Protein AF-A0AAX3VTM7-F1 (afdb_monomer_lite)

Organism: Aeromonas salmonicida (NCBI:txid645)

Secondary structure (DSSP, 8-state):
--HHHHHHHHHHHHHHHHHHHHHHHHHHHHHHHT-TTS-TTS-HHHHHHHHHHHHHHHHHHHHHHHHHHHS--HHHHHHHHHHHHHHHTSTTHHHHHHHHHHHHHHHHHHHHHS-TT---

Foldseek 3Di:
DDPVLLVVLVVLLVVVLVVVLVVLVVVLVCCCPPNPVNPPPDDNVVSVVVSVVVSVVSNVLSVLLSCLQVDPDPVSVVSVVVQLVVLCVVPDVSPVSSVSSVVSSVVVVVVVVPPPPPDD

Structure (mmCIF, N/CA/C/O backbone):
data_AF-A0AAX3VTM7-F1
#
_entry.id   AF-A0AAX3VTM7-F1
#
loop_
_atom_site.group_PDB
_atom_site.id
_atom_site.type_symbol
_atom_site.label_atom_id
_atom_site.label_alt_id
_atom_site.label_comp_id
_atom_site.label_asym_id
_atom_site.label_entity_id
_atom_site.label_seq_id
_atom_site.pdbx_PDB_ins_code
_atom_site.Cartn_x
_atom_site.Cartn_y
_atom_site.Cartn_z
_atom_site.occupancy
_atom_site.B_iso_or_equiv
_atom_site.auth_seq_id
_atom_site.auth_comp_id
_atom_site.auth_asym_id
_atom_site.auth_atom_id
_atom_site.pdbx_PDB_model_num
ATOM 1 N N . MET A 1 1 ? -13.274 4.317 15.444 1.00 79.81 1 MET A N 1
ATOM 2 C CA . MET A 1 1 ? -11.979 4.914 15.027 1.00 79.81 1 MET A CA 1
ATOM 3 C C . MET A 1 1 ? -12.084 6.427 15.140 1.00 79.81 1 MET A C 1
ATOM 5 O O . MET A 1 1 ? -13.096 6.967 14.713 1.00 79.81 1 MET A O 1
ATOM 9 N N . SER A 1 2 ? -11.103 7.100 15.744 1.00 85.19 2 SER A N 1
ATOM 10 C CA . SER A 1 2 ? -11.140 8.560 15.922 1.00 85.19 2 SER A CA 1
ATOM 11 C C . SER A 1 2 ? -10.748 9.317 14.638 1.00 85.19 2 SER A C 1
ATOM 13 O O . SER A 1 2 ? -10.052 8.749 13.790 1.00 85.19 2 SER A O 1
ATOM 15 N N . PRO A 1 3 ? -11.109 10.608 14.492 1.00 85.94 3 PRO A N 1
ATOM 16 C CA . PRO A 1 3 ? -10.707 11.417 13.334 1.00 85.94 3 PRO A CA 1
ATOM 17 C C . PRO A 1 3 ? -9.184 11.478 13.139 1.00 85.94 3 PRO A C 1
ATOM 19 O O . PRO A 1 3 ? -8.687 11.381 12.020 1.00 85.94 3 PRO A O 1
ATOM 22 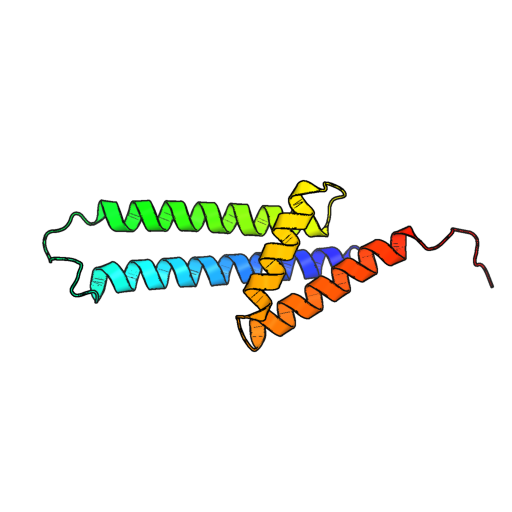N N . LYS A 1 4 ? -8.421 11.549 14.241 1.00 86.56 4 LYS A N 1
ATOM 23 C CA . LYS A 1 4 ? -6.948 11.516 14.210 1.00 86.56 4 LYS A CA 1
ATOM 24 C C . LYS A 1 4 ? -6.421 10.198 13.632 1.00 86.56 4 LYS A C 1
ATOM 26 O O . LYS A 1 4 ? -5.529 10.207 12.793 1.00 86.56 4 LYS A O 1
ATOM 31 N N . GLN A 1 5 ? -6.999 9.066 14.033 1.00 87.31 5 GLN A N 1
ATOM 32 C CA . GLN A 1 5 ? -6.627 7.747 13.512 1.00 87.31 5 GLN A CA 1
ATOM 33 C C . GLN A 1 5 ? -6.961 7.599 12.020 1.00 87.31 5 GLN A C 1
ATOM 35 O O . GLN A 1 5 ? -6.176 7.017 11.275 1.00 87.31 5 GLN A O 1
ATOM 40 N N . GLN A 1 6 ? -8.092 8.151 11.569 1.00 87.88 6 GLN A N 1
ATOM 41 C CA . GLN A 1 6 ? -8.455 8.164 10.148 1.00 87.88 6 GLN A CA 1
ATOM 42 C C . GLN A 1 6 ? -7.480 8.999 9.310 1.00 87.88 6 GLN A C 1
ATOM 44 O O . GLN A 1 6 ? -7.119 8.580 8.211 1.00 87.88 6 GLN A O 1
ATOM 49 N N . LEU A 1 7 ? -7.023 10.144 9.831 1.00 90.81 7 LEU A N 1
ATOM 50 C CA . LEU A 1 7 ? -5.996 10.967 9.186 1.00 90.81 7 LEU A CA 1
ATOM 51 C C . LEU A 1 7 ? -4.665 10.220 9.068 1.00 90.81 7 LEU A C 1
ATOM 53 O O . LEU A 1 7 ? -4.076 10.212 7.990 1.00 90.81 7 LEU A O 1
ATOM 57 N N . ILE A 1 8 ? -4.229 9.542 10.136 1.00 91.31 8 ILE A N 1
ATOM 58 C CA . ILE A 1 8 ? -3.008 8.719 10.120 1.00 91.31 8 ILE A CA 1
ATOM 59 C C . ILE A 1 8 ? -3.129 7.605 9.076 1.00 91.31 8 ILE A C 1
ATOM 61 O O . ILE A 1 8 ? -2.250 7.466 8.230 1.00 91.31 8 ILE A O 1
ATOM 65 N N . ALA A 1 9 ? -4.236 6.852 9.083 1.00 92.06 9 ALA A N 1
ATOM 66 C CA . ALA A 1 9 ? -4.482 5.806 8.093 1.00 92.06 9 ALA A CA 1
ATOM 67 C C . ALA A 1 9 ? -4.424 6.365 6.665 1.00 92.06 9 ALA A C 1
ATOM 69 O O . ALA A 1 9 ? -3.716 5.828 5.818 1.00 92.06 9 ALA A O 1
ATOM 70 N N . LYS A 1 10 ? -5.117 7.479 6.405 1.00 92.75 10 LYS A N 1
ATOM 71 C CA . LYS A 1 10 ? -5.120 8.132 5.092 1.00 92.75 10 LYS A CA 1
ATOM 72 C C . LYS A 1 10 ? -3.709 8.546 4.664 1.00 92.75 10 LYS A C 1
ATOM 74 O O . LYS A 1 10 ? -3.336 8.302 3.522 1.00 92.75 10 LYS A O 1
ATOM 79 N N . GLY A 1 11 ? -2.924 9.122 5.576 1.00 92.88 11 GLY A N 1
ATOM 80 C CA . GLY A 1 11 ? -1.532 9.495 5.324 1.00 92.88 11 GLY A CA 1
ATOM 81 C C . GLY A 1 11 ? -0.666 8.296 4.935 1.00 92.88 11 GLY A C 1
ATOM 82 O O . GLY A 1 11 ? 0.043 8.363 3.934 1.00 92.88 11 GLY A O 1
ATOM 83 N N . ILE A 1 12 ? -0.790 7.181 5.661 1.00 93.69 12 ILE A N 1
ATOM 84 C CA . ILE A 1 12 ? -0.076 5.933 5.357 1.00 93.69 12 ILE A CA 1
ATOM 85 C C . ILE A 1 12 ? -0.433 5.428 3.955 1.00 93.69 12 ILE A C 1
ATOM 87 O O . ILE A 1 12 ? 0.464 5.173 3.160 1.00 93.69 12 ILE A O 1
ATOM 91 N N . PHE A 1 13 ? -1.722 5.340 3.610 1.00 94.19 13 PHE A N 1
ATOM 92 C CA . PHE A 1 13 ? -2.134 4.850 2.289 1.00 94.19 13 PHE A CA 1
ATOM 93 C C . PHE A 1 13 ? -1.698 5.771 1.145 1.00 94.19 13 PHE A C 1
ATOM 95 O O . PHE A 1 13 ? -1.296 5.277 0.091 1.00 94.19 13 PHE A O 1
ATOM 102 N N . ILE A 1 14 ? -1.725 7.094 1.340 1.00 93.75 14 ILE A N 1
ATOM 103 C CA . ILE A 1 14 ? -1.204 8.048 0.350 1.00 93.75 14 ILE A CA 1
ATOM 104 C C . ILE A 1 14 ? 0.301 7.837 0.159 1.00 93.75 14 ILE A C 1
ATOM 106 O O . ILE A 1 14 ? 0.751 7.696 -0.977 1.00 93.75 14 ILE A O 1
ATOM 110 N N . ALA A 1 15 ? 1.069 7.759 1.248 1.00 93.25 15 ALA A N 1
ATOM 111 C CA . ALA A 1 15 ? 2.512 7.543 1.185 1.00 93.25 15 ALA A CA 1
ATOM 112 C C . ALA A 1 15 ? 2.864 6.206 0.511 1.00 93.25 15 ALA A C 1
ATOM 114 O O . ALA A 1 15 ? 3.681 6.184 -0.408 1.00 93.25 15 ALA A O 1
ATOM 115 N N . SER A 1 16 ? 2.194 5.111 0.890 1.00 91.88 16 SER A N 1
ATOM 116 C CA . SER A 1 16 ? 2.360 3.796 0.258 1.00 91.88 16 SER A CA 1
ATOM 117 C C . SER A 1 16 ? 2.013 3.822 -1.231 1.00 91.88 16 SER A C 1
ATOM 119 O O . SER A 1 16 ? 2.721 3.211 -2.032 1.00 91.88 16 SER A O 1
ATOM 121 N N . THR A 1 17 ? 0.969 4.557 -1.626 1.00 93.25 17 THR A N 1
ATOM 122 C CA . THR A 1 17 ? 0.584 4.699 -3.038 1.00 93.25 17 THR A CA 1
ATOM 123 C C . THR A 1 17 ? 1.657 5.444 -3.824 1.00 93.25 17 THR A C 1
ATOM 125 O O . THR A 1 17 ? 2.100 4.950 -4.856 1.00 93.25 17 THR A O 1
ATOM 128 N N . LEU A 1 18 ? 2.118 6.596 -3.329 1.00 94.31 18 LEU A N 1
ATOM 129 C CA . LEU A 1 18 ? 3.159 7.388 -3.988 1.00 94.31 18 LEU A CA 1
ATOM 130 C C . LEU A 1 18 ? 4.466 6.604 -4.121 1.00 94.31 18 LEU A C 1
ATOM 132 O O . LEU A 1 18 ? 5.061 6.589 -5.195 1.00 94.31 18 LEU A O 1
ATOM 136 N N . PHE A 1 19 ? 4.876 5.905 -3.061 1.00 92.44 19 PHE A N 1
ATOM 137 C CA . PHE A 1 19 ? 6.063 5.057 -3.094 1.00 92.44 19 PHE A CA 1
ATOM 138 C C . PHE A 1 19 ? 5.920 3.921 -4.114 1.00 92.44 19 PHE A C 1
ATOM 140 O O . PHE A 1 19 ? 6.820 3.689 -4.917 1.00 92.44 19 PHE A O 1
ATOM 147 N N . SER A 1 20 ? 4.761 3.259 -4.147 1.00 91.31 20 SER A N 1
ATOM 148 C CA . SER A 1 20 ? 4.491 2.194 -5.119 1.00 91.31 20 SER A CA 1
ATOM 149 C C . SER A 1 20 ? 4.509 2.718 -6.558 1.00 91.31 20 SER A C 1
ATOM 151 O O . SER A 1 20 ? 5.090 2.080 -7.430 1.00 91.31 20 SER A O 1
ATOM 153 N N . LEU A 1 21 ? 3.927 3.894 -6.817 1.00 93.56 21 LEU A N 1
ATOM 154 C CA . LEU A 1 21 ? 3.950 4.526 -8.139 1.00 93.56 21 LEU A CA 1
ATOM 155 C C . LEU A 1 21 ? 5.366 4.927 -8.562 1.00 93.56 21 LEU A C 1
ATOM 157 O O . LEU A 1 21 ? 5.737 4.701 -9.711 1.00 93.56 21 LEU A O 1
ATOM 161 N N . ALA A 1 22 ? 6.170 5.462 -7.640 1.00 92.50 22 ALA A N 1
ATOM 162 C CA . ALA A 1 22 ? 7.573 5.767 -7.900 1.00 92.50 22 ALA A CA 1
ATOM 163 C C . ALA A 1 22 ? 8.364 4.499 -8.262 1.00 92.50 22 ALA A C 1
ATOM 165 O O . ALA A 1 22 ? 9.128 4.511 -9.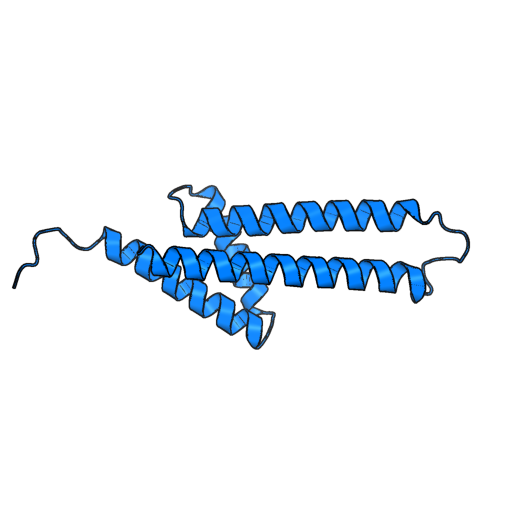224 1.00 92.50 22 ALA A O 1
ATOM 166 N N . MET A 1 23 ? 8.126 3.387 -7.558 1.00 90.38 23 MET A N 1
ATOM 167 C CA . MET A 1 23 ? 8.749 2.097 -7.874 1.00 90.38 23 MET A CA 1
ATOM 168 C C . MET A 1 23 ? 8.295 1.547 -9.230 1.00 90.38 23 MET A C 1
ATOM 170 O O . MET A 1 23 ? 9.130 1.077 -9.998 1.00 90.38 23 MET A O 1
ATOM 174 N N . VAL A 1 24 ? 7.006 1.643 -9.570 1.00 90.62 24 VAL A N 1
ATOM 175 C CA . VAL A 1 24 ? 6.497 1.247 -10.896 1.00 90.62 24 VAL A CA 1
ATOM 176 C C . VAL A 1 24 ? 7.147 2.085 -11.997 1.00 90.62 24 VAL A C 1
ATOM 178 O O . VAL A 1 24 ? 7.602 1.525 -12.991 1.00 90.62 24 VAL A O 1
ATOM 181 N N . ALA A 1 25 ? 7.244 3.404 -11.813 1.00 88.62 25 ALA A N 1
ATOM 182 C CA . ALA A 1 25 ? 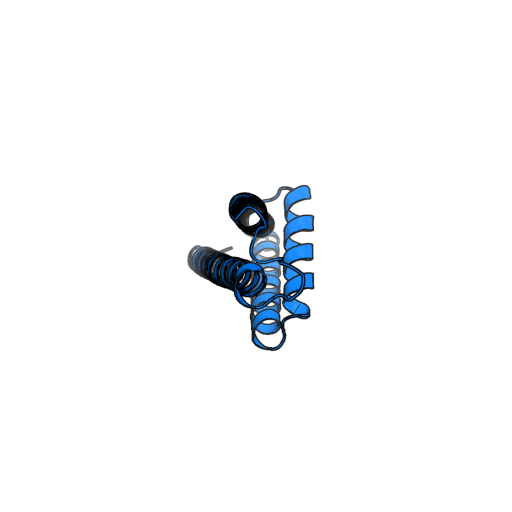7.901 4.293 -12.766 1.00 88.62 25 ALA A CA 1
ATOM 183 C C . ALA A 1 25 ? 9.394 3.967 -12.916 1.00 88.62 25 ALA A C 1
ATOM 185 O O . ALA A 1 25 ? 9.895 3.908 -14.037 1.00 88.62 25 ALA A O 1
ATOM 186 N N . PHE A 1 26 ? 10.090 3.699 -11.808 1.00 88.69 26 PHE A N 1
ATOM 187 C CA . PHE A 1 26 ? 11.498 3.309 -11.818 1.00 88.69 26 PHE A CA 1
ATOM 188 C C . PHE A 1 26 ? 11.727 1.981 -12.549 1.00 88.69 26 PHE A C 1
ATOM 190 O O . PHE A 1 26 ? 12.626 1.892 -13.382 1.00 88.69 26 PHE A O 1
ATOM 197 N N . VAL A 1 27 ? 10.900 0.965 -12.285 1.00 86.25 27 VAL A N 1
ATOM 198 C CA . VAL A 1 27 ? 10.975 -0.336 -12.969 1.00 86.25 27 VAL A CA 1
ATOM 199 C C . VAL A 1 27 ? 10.646 -0.193 -14.454 1.00 86.25 27 VAL A C 1
ATOM 201 O O . VAL A 1 27 ? 11.346 -0.746 -15.294 1.00 86.25 27 VAL A O 1
ATOM 204 N N . ALA A 1 28 ? 9.614 0.575 -14.803 1.00 85.94 28 ALA A N 1
ATOM 205 C CA . ALA A 1 28 ? 9.275 0.827 -16.199 1.00 85.94 28 ALA A CA 1
ATOM 206 C C . ALA A 1 28 ? 10.427 1.527 -16.934 1.00 85.94 28 ALA A C 1
ATOM 208 O O . ALA A 1 28 ? 10.796 1.126 -18.036 1.00 85.94 28 ALA A O 1
ATOM 209 N N . TRP A 1 29 ? 11.029 2.535 -16.299 1.00 84.31 29 TRP A N 1
ATOM 210 C CA . TRP A 1 29 ? 12.190 3.233 -16.833 1.00 84.31 29 TRP A CA 1
ATOM 211 C C . TRP A 1 29 ? 13.386 2.292 -17.010 1.00 84.31 29 TRP A C 1
ATOM 213 O O . TRP A 1 29 ? 13.946 2.250 -18.100 1.00 84.31 29 TRP A O 1
ATOM 223 N N . SER A 1 30 ? 13.741 1.492 -15.998 1.00 82.50 30 SER A N 1
ATOM 224 C CA . SER A 1 30 ? 14.904 0.593 -16.060 1.00 82.50 30 SER A CA 1
ATOM 225 C C . SER A 1 30 ? 14.750 -0.512 -17.106 1.00 82.50 30 SER A C 1
ATOM 227 O O . SER A 1 30 ? 15.725 -0.879 -17.765 1.00 82.50 30 SER A O 1
ATOM 229 N N . VAL A 1 31 ? 13.526 -1.004 -17.319 1.00 80.19 31 VAL A N 1
ATOM 230 C CA . VAL A 1 31 ? 13.223 -1.957 -18.394 1.00 80.19 31 VAL A CA 1
ATOM 231 C C . VAL A 1 31 ? 13.459 -1.331 -19.767 1.00 80.19 31 VAL A C 1
ATOM 233 O O . VAL A 1 31 ? 13.997 -1.998 -20.644 1.00 80.19 31 VAL A O 1
ATOM 236 N N . VAL A 1 32 ? 13.091 -0.064 -19.957 1.00 76.50 32 VAL A N 1
ATOM 237 C CA . VAL A 1 32 ? 13.256 0.630 -21.243 1.00 76.50 32 VAL A CA 1
ATOM 238 C C . VAL A 1 32 ? 14.710 1.035 -21.495 1.00 76.50 32 VAL A C 1
ATOM 240 O O . VAL A 1 32 ? 15.161 0.975 -22.634 1.00 76.50 32 VAL A O 1
ATOM 243 N N . THR A 1 33 ? 15.446 1.462 -20.466 1.00 75.31 33 THR A N 1
ATOM 244 C CA . THR A 1 33 ? 16.779 2.063 -20.644 1.00 75.31 33 THR A CA 1
ATOM 245 C C . THR A 1 33 ? 17.943 1.098 -20.463 1.00 75.31 33 THR A C 1
ATOM 247 O O . THR A 1 33 ? 18.998 1.329 -21.049 1.00 75.31 33 THR A O 1
ATOM 250 N N . VAL A 1 34 ? 17.789 0.044 -19.656 1.00 75.25 34 VAL A N 1
ATOM 251 C CA . VAL A 1 34 ? 18.912 -0.821 -19.244 1.00 75.25 34 VAL A CA 1
ATOM 252 C C . VAL A 1 34 ? 18.702 -2.288 -19.623 1.00 75.25 34 VAL A C 1
ATOM 254 O O . VAL A 1 34 ? 19.669 -3.046 -19.686 1.00 75.25 34 VAL A O 1
ATOM 257 N N . SER A 1 35 ? 17.465 -2.730 -19.870 1.00 70.12 35 SER A N 1
ATOM 258 C CA . SER A 1 35 ? 17.203 -4.154 -20.089 1.00 70.12 35 SER A CA 1
ATOM 259 C C . SER A 1 35 ? 17.756 -4.647 -21.433 1.00 70.12 35 SER A C 1
ATOM 261 O O . SER A 1 35 ? 17.330 -4.158 -22.480 1.00 70.12 35 SER A O 1
ATOM 263 N N . PRO A 1 36 ? 18.602 -5.696 -21.448 1.00 67.44 36 PRO A N 1
ATOM 264 C CA . PRO A 1 36 ? 19.068 -6.321 -22.688 1.00 67.44 36 PRO A CA 1
ATOM 265 C C . PRO A 1 36 ? 17.937 -7.022 -23.463 1.00 67.44 36 PRO A C 1
ATOM 267 O O . PRO A 1 36 ? 18.121 -7.407 -24.613 1.00 67.44 36 PRO A O 1
ATOM 270 N N . LEU A 1 37 ? 16.763 -7.186 -22.838 1.00 66.00 37 LEU A N 1
ATOM 271 C CA . LEU A 1 37 ? 15.555 -7.765 -23.433 1.00 66.00 37 LEU A CA 1
ATOM 272 C C . LEU A 1 37 ? 14.701 -6.737 -24.193 1.00 66.00 37 LEU A C 1
ATOM 274 O O . LEU A 1 37 ? 13.702 -7.124 -24.797 1.00 66.00 37 LEU A O 1
ATOM 278 N N . HIS A 1 38 ? 15.054 -5.447 -24.156 1.00 64.31 38 HIS A N 1
ATOM 279 C CA . HIS A 1 38 ? 14.383 -4.398 -24.924 1.00 64.31 38 HIS A CA 1
ATOM 280 C C . HIS A 1 38 ? 15.254 -4.043 -26.145 1.00 64.31 38 HIS A C 1
ATOM 282 O O . HIS A 1 38 ? 16.162 -3.219 -26.033 1.00 64.31 38 HIS A O 1
ATOM 288 N N . PRO A 1 39 ? 15.069 -4.704 -27.308 1.00 61.38 39 PRO A N 1
ATOM 289 C CA . PRO A 1 39 ? 15.849 -4.387 -28.499 1.00 61.38 39 PRO A CA 1
ATOM 290 C C . PRO A 1 39 ? 15.629 -2.921 -28.883 1.00 61.38 39 PRO A C 1
ATOM 292 O O . PRO A 1 39 ? 14.505 -2.434 -28.837 1.00 61.38 39 PRO A O 1
ATOM 295 N N . ALA A 1 40 ? 16.681 -2.225 -29.319 1.00 60.09 40 ALA A N 1
ATOM 296 C CA . ALA A 1 40 ? 16.679 -0.780 -29.597 1.00 60.09 40 ALA A CA 1
ATOM 297 C C . ALA A 1 40 ? 15.633 -0.287 -30.635 1.00 60.09 40 ALA A C 1
ATOM 299 O O . ALA A 1 40 ? 15.546 0.911 -30.893 1.00 60.09 40 ALA A O 1
ATOM 300 N N . GLY A 1 41 ? 14.843 -1.190 -31.231 1.00 58.28 41 GLY A N 1
ATOM 301 C CA . GLY A 1 41 ? 13.744 -0.900 -32.154 1.00 58.28 41 GLY A CA 1
ATOM 302 C C . GLY A 1 41 ? 12.343 -1.306 -31.670 1.00 58.28 41 GLY A C 1
ATOM 303 O O . GLY A 1 41 ? 11.403 -1.205 -32.457 1.00 58.28 41 GLY A O 1
ATOM 304 N N . SER A 1 42 ? 12.155 -1.783 -30.431 1.00 62.94 42 SER A N 1
ATOM 305 C CA . SER A 1 42 ? 10.808 -2.055 -29.907 1.00 62.94 42 SER A CA 1
ATOM 306 C C . SER A 1 42 ? 10.044 -0.757 -29.638 1.00 62.94 42 SER A C 1
ATOM 308 O O . SER A 1 42 ? 10.591 0.218 -29.125 1.00 62.94 42 SER A O 1
ATOM 310 N N . ALA A 1 43 ? 8.757 -0.731 -29.999 1.00 59.59 43 ALA A N 1
ATOM 311 C CA . ALA A 1 43 ? 7.929 0.461 -29.861 1.00 59.59 43 ALA A CA 1
ATOM 312 C C . ALA A 1 43 ? 7.824 0.893 -28.378 1.00 59.59 43 ALA A C 1
ATOM 314 O O . ALA A 1 43 ? 7.345 0.104 -27.555 1.00 59.59 43 ALA A O 1
ATOM 315 N N . PRO A 1 44 ? 8.167 2.152 -28.029 1.00 60.59 44 PRO A N 1
ATOM 316 C CA . PRO A 1 44 ? 8.108 2.658 -26.650 1.00 60.59 44 PRO A CA 1
ATOM 317 C C . PRO A 1 44 ? 6.719 2.533 -26.003 1.00 60.59 44 PRO A C 1
ATOM 319 O O . PRO A 1 44 ? 6.581 2.482 -24.781 1.00 60.59 44 PRO A O 1
ATOM 322 N N . SER A 1 45 ? 5.668 2.474 -26.826 1.00 63.28 45 SER A N 1
ATOM 323 C CA . SER A 1 45 ? 4.268 2.460 -26.404 1.00 63.28 45 SER A CA 1
ATOM 324 C C . SER A 1 45 ? 3.870 1.226 -25.587 1.00 63.28 45 SER A C 1
ATOM 326 O O . SER A 1 45 ? 2.999 1.341 -24.725 1.00 63.28 45 SER A O 1
ATOM 328 N N . GLN A 1 46 ? 4.506 0.066 -25.796 1.00 63.72 46 GLN A N 1
ATOM 329 C CA . GLN A 1 46 ? 4.146 -1.160 -25.069 1.00 63.72 46 GLN A CA 1
ATOM 330 C C . GLN A 1 46 ? 4.579 -1.115 -23.594 1.00 63.72 46 GLN A C 1
ATOM 332 O O . GLN A 1 46 ? 3.804 -1.493 -22.715 1.00 63.72 46 GLN A O 1
ATOM 337 N N . GLY A 1 47 ? 5.776 -0.589 -23.305 1.00 67.25 47 GLY A N 1
ATOM 338 C CA . GLY A 1 47 ? 6.267 -0.430 -21.930 1.00 67.25 47 GLY A CA 1
ATOM 339 C C . GLY A 1 47 ? 5.482 0.623 -21.144 1.00 67.25 47 GLY A C 1
ATOM 340 O O . GLY A 1 47 ? 5.138 0.409 -19.981 1.00 67.25 47 GLY A O 1
ATOM 341 N N . VAL A 1 48 ? 5.120 1.730 -21.802 1.00 75.44 48 VAL A N 1
ATOM 342 C CA . VAL A 1 48 ? 4.341 2.819 -21.190 1.00 75.44 48 VAL A CA 1
ATOM 343 C C . VAL A 1 48 ? 2.909 2.379 -20.876 1.00 75.44 48 VAL A C 1
ATOM 345 O O . VAL A 1 48 ? 2.416 2.647 -19.781 1.00 75.44 48 VAL A O 1
ATOM 348 N N . GLY A 1 49 ? 2.246 1.667 -21.795 1.00 81.38 49 GLY A N 1
ATOM 349 C CA . GLY A 1 49 ? 0.879 1.181 -21.586 1.00 81.38 49 GLY A CA 1
ATOM 350 C C . GLY A 1 49 ? 0.767 0.206 -20.411 1.00 81.38 49 GLY A C 1
ATOM 351 O O . GLY A 1 49 ? -0.128 0.343 -19.575 1.00 81.38 49 GLY A O 1
ATOM 352 N N . LEU A 1 50 ? 1.711 -0.735 -20.297 1.00 83.38 50 LEU A N 1
ATOM 353 C CA . LEU A 1 50 ? 1.752 -1.680 -19.180 1.00 83.38 50 LEU A CA 1
ATOM 354 C C . LEU A 1 50 ? 2.035 -0.974 -17.846 1.00 83.38 50 LEU A C 1
ATOM 356 O O . LEU A 1 50 ? 1.347 -1.235 -16.861 1.00 83.38 50 LEU A O 1
ATOM 360 N N . ALA A 1 51 ? 3.003 -0.053 -17.811 1.00 86.44 51 ALA A N 1
ATOM 361 C CA . ALA A 1 51 ? 3.324 0.714 -16.608 1.00 86.44 51 ALA A CA 1
ATOM 362 C C . ALA A 1 51 ? 2.130 1.551 -16.122 1.00 86.44 51 ALA A C 1
ATOM 364 O O . ALA A 1 51 ? 1.843 1.583 -14.925 1.00 86.44 51 ALA A O 1
ATOM 365 N N . LEU A 1 52 ? 1.392 2.170 -17.050 1.00 88.94 52 LEU A N 1
ATOM 366 C CA . LEU A 1 52 ? 0.167 2.904 -16.742 1.00 88.94 52 LEU A CA 1
ATOM 367 C C . LEU A 1 52 ? -0.909 1.976 -16.159 1.00 88.94 52 LEU A C 1
ATOM 369 O O . LEU A 1 52 ? -1.500 2.297 -15.130 1.00 88.94 52 LEU A O 1
ATOM 373 N N . ALA A 1 53 ? -1.142 0.816 -16.781 1.00 90.81 53 ALA A N 1
ATOM 374 C CA . ALA A 1 53 ? -2.125 -0.158 -16.310 1.00 90.81 53 ALA A CA 1
ATOM 375 C C . ALA A 1 53 ? -1.790 -0.672 -14.900 1.00 90.81 53 ALA A C 1
ATOM 377 O O . ALA A 1 53 ? -2.663 -0.715 -14.031 1.00 90.81 53 ALA A O 1
ATOM 378 N N . ILE A 1 54 ? -0.516 -0.987 -14.644 1.00 91.94 54 ILE A N 1
ATOM 379 C CA . ILE A 1 54 ? -0.032 -1.378 -13.315 1.00 91.94 54 ILE A CA 1
ATOM 380 C C . ILE A 1 54 ? -0.205 -0.223 -12.324 1.00 91.94 54 ILE A C 1
ATOM 382 O O . ILE A 1 54 ? -0.694 -0.443 -11.220 1.00 91.94 54 ILE A O 1
ATOM 386 N N . GLY A 1 55 ? 0.134 1.012 -12.702 1.00 92.62 55 GLY A N 1
ATOM 387 C CA . GLY A 1 55 ? -0.034 2.187 -11.845 1.00 92.62 55 GLY A CA 1
ATOM 388 C C . GLY A 1 55 ? -1.493 2.428 -11.444 1.00 92.62 55 GLY A C 1
ATOM 389 O O . GLY A 1 55 ? -1.790 2.636 -10.266 1.00 92.62 55 GLY A O 1
ATOM 390 N N . LEU A 1 56 ? -2.423 2.327 -12.398 1.00 95.00 56 LEU A N 1
ATOM 391 C CA . LEU A 1 56 ? -3.864 2.417 -12.143 1.00 95.00 56 LEU A CA 1
ATOM 392 C C . LEU A 1 56 ? -4.345 1.294 -11.219 1.00 95.00 56 LEU A C 1
ATOM 394 O O . LEU A 1 56 ? -5.080 1.554 -10.264 1.00 95.00 56 LEU A O 1
ATOM 398 N N . PHE A 1 57 ? -3.892 0.061 -11.460 1.00 95.12 57 PHE A N 1
ATOM 399 C CA . PHE A 1 57 ? -4.197 -1.075 -10.596 1.00 95.12 57 PHE A CA 1
ATOM 400 C C . PHE A 1 57 ? -3.685 -0.853 -9.169 1.00 95.12 57 PHE A C 1
ATOM 402 O O . PHE A 1 57 ? -4.431 -1.054 -8.215 1.00 95.12 57 PHE A O 1
ATOM 409 N N . VAL A 1 58 ? -2.446 -0.383 -9.008 1.00 94.31 58 VAL A N 1
ATOM 410 C CA . VAL A 1 58 ? -1.844 -0.080 -7.703 1.00 94.31 58 VAL A CA 1
ATOM 411 C C . VAL A 1 58 ? -2.651 0.986 -6.967 1.00 94.31 58 VAL A C 1
ATOM 413 O O . VAL A 1 58 ? -2.929 0.815 -5.778 1.00 94.31 58 VAL A O 1
ATOM 416 N N . MET A 1 59 ? -3.077 2.056 -7.644 1.00 94.38 59 MET A N 1
ATOM 417 C CA . MET A 1 59 ? -3.931 3.080 -7.032 1.00 94.38 59 MET A CA 1
ATOM 418 C C . MET A 1 59 ? -5.271 2.501 -6.570 1.00 94.38 59 MET A C 1
ATOM 420 O O . MET A 1 59 ? -5.671 2.721 -5.425 1.00 94.38 59 MET A O 1
ATOM 424 N N . ALA A 1 60 ? -5.939 1.719 -7.423 1.00 95.50 60 ALA A N 1
ATOM 425 C CA . ALA A 1 60 ? -7.199 1.069 -7.078 1.00 95.50 60 ALA A CA 1
ATOM 426 C C . ALA A 1 60 ? -7.032 0.091 -5.903 1.00 95.50 60 ALA A C 1
ATOM 428 O O . ALA A 1 60 ? -7.818 0.120 -4.957 1.00 95.50 60 ALA A O 1
ATOM 429 N N . PHE A 1 61 ? -5.978 -0.726 -5.914 1.00 95.75 61 PHE A N 1
ATOM 430 C CA . PHE A 1 61 ? -5.671 -1.680 -4.852 1.00 95.75 61 PHE A CA 1
ATOM 431 C C . PHE A 1 61 ? -5.447 -0.983 -3.504 1.00 95.75 61 PHE A C 1
ATOM 433 O O . PHE A 1 61 ? -6.078 -1.349 -2.513 1.00 95.75 61 PHE A O 1
ATOM 440 N N . ASN A 1 62 ? -4.609 0.059 -3.468 1.00 94.56 62 ASN A N 1
ATOM 441 C CA . ASN A 1 62 ? -4.356 0.845 -2.257 1.00 94.56 62 ASN A CA 1
ATOM 442 C C . ASN A 1 62 ? -5.633 1.523 -1.740 1.00 94.56 62 ASN A C 1
ATOM 444 O O . ASN A 1 62 ? -5.902 1.517 -0.537 1.00 94.56 62 ASN A O 1
ATOM 448 N N . TYR A 1 63 ? -6.449 2.071 -2.643 1.00 94.62 63 TYR A N 1
ATOM 449 C CA . TYR A 1 63 ? -7.723 2.684 -2.284 1.00 94.62 63 TYR A CA 1
ATOM 450 C C . TYR A 1 63 ? -8.696 1.671 -1.667 1.00 94.62 63 TYR A C 1
ATOM 452 O O . TYR A 1 63 ? -9.284 1.930 -0.615 1.00 94.62 63 TYR A O 1
ATOM 460 N N . VAL A 1 64 ? -8.839 0.491 -2.274 1.00 95.94 64 VAL A N 1
ATOM 461 C CA . VAL A 1 64 ? -9.712 -0.570 -1.754 1.00 95.94 64 VAL A CA 1
ATOM 462 C C . VAL A 1 64 ? -9.180 -1.122 -0.428 1.00 95.94 64 VAL A C 1
ATOM 464 O O . VAL A 1 64 ? -9.969 -1.379 0.480 1.00 95.94 64 VAL A O 1
ATOM 467 N N . ALA A 1 65 ? -7.861 -1.234 -0.257 1.00 95.12 65 ALA A N 1
ATOM 468 C CA . ALA A 1 65 ? -7.255 -1.608 1.019 1.00 95.12 65 ALA A CA 1
ATOM 469 C C . ALA A 1 65 ? -7.554 -0.578 2.128 1.00 95.12 65 ALA A C 1
ATOM 471 O O . ALA A 1 65 ? -7.917 -0.965 3.241 1.00 95.12 65 ALA A O 1
ATOM 472 N N . TYR A 1 66 ? -7.503 0.725 1.822 1.00 94.81 66 TYR A N 1
ATOM 473 C CA . TYR A 1 66 ? -7.922 1.782 2.750 1.00 94.81 66 TYR A CA 1
ATOM 474 C C . TYR A 1 66 ? -9.396 1.655 3.143 1.00 94.81 66 TYR A C 1
ATOM 476 O O . TYR A 1 66 ? -9.731 1.702 4.329 1.00 94.81 66 TYR A O 1
ATOM 484 N N . ARG A 1 67 ? -10.279 1.439 2.161 1.00 92.75 67 ARG A N 1
ATOM 485 C CA . ARG A 1 67 ? -11.711 1.187 2.395 1.00 92.75 67 ARG A CA 1
ATOM 486 C C . ARG A 1 67 ? -11.924 -0.077 3.230 1.00 92.75 67 ARG A C 1
ATOM 488 O O . ARG A 1 67 ? -12.827 -0.122 4.055 1.00 92.75 67 ARG A O 1
ATOM 495 N N . GLY A 1 68 ? -11.064 -1.083 3.083 1.00 92.19 68 GLY A N 1
ATOM 496 C CA . GLY A 1 68 ? -11.085 -2.292 3.902 1.00 92.19 68 GLY A CA 1
ATOM 497 C C . GLY A 1 68 ? -10.873 -2.020 5.383 1.00 92.19 68 GLY A C 1
ATOM 498 O O . GLY A 1 68 ? -11.553 -2.626 6.209 1.00 92.19 68 GLY A O 1
ATOM 499 N N . LEU A 1 69 ? -9.987 -1.078 5.716 1.00 91.94 69 LEU A N 1
ATOM 500 C CA . LEU A 1 69 ? -9.739 -0.648 7.091 1.00 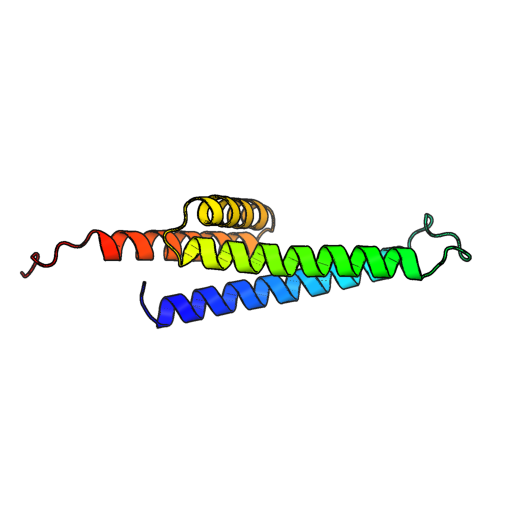91.94 69 LEU A CA 1
ATOM 501 C C . LEU A 1 69 ? -10.896 0.180 7.669 1.00 91.94 69 LEU A C 1
ATOM 503 O O . LEU A 1 69 ? -11.192 0.071 8.859 1.00 91.94 69 LEU A O 1
ATOM 507 N N . THR A 1 70 ? -11.530 1.027 6.858 1.00 88.81 70 THR A N 1
ATOM 508 C CA . THR A 1 70 ? -12.493 2.027 7.345 1.00 88.81 70 THR A CA 1
ATOM 509 C C . THR A 1 70 ? -13.952 1.590 7.256 1.00 88.81 70 THR A C 1
ATOM 511 O O . THR A 1 70 ? -14.776 2.093 8.018 1.00 88.81 70 THR A O 1
ATOM 514 N N . GLU A 1 71 ? -14.286 0.639 6.384 1.00 88.44 71 GLU A N 1
ATOM 515 C CA . GLU A 1 71 ? -15.670 0.276 6.080 1.00 88.44 71 GLU A CA 1
ATOM 516 C C . GLU A 1 71 ? -16.065 -1.129 6.555 1.00 88.44 71 GLU A C 1
ATOM 518 O O . GLU A 1 71 ? -15.238 -2.040 6.674 1.00 88.44 71 GLU A O 1
ATOM 523 N N . PRO A 1 72 ? -17.365 -1.371 6.808 1.00 84.62 72 PRO A N 1
ATOM 524 C CA . PRO A 1 72 ? -17.848 -2.680 7.236 1.00 84.62 72 PRO A CA 1
ATOM 525 C C . PRO A 1 72 ? -17.972 -3.718 6.100 1.00 84.62 72 PRO A C 1
ATOM 527 O O . PRO A 1 72 ? -18.464 -4.820 6.348 1.00 84.62 72 PRO A O 1
ATOM 530 N N . VAL A 1 73 ? -17.505 -3.433 4.880 1.00 88.94 73 VAL A N 1
ATOM 531 C CA . VAL A 1 73 ? -17.656 -4.309 3.702 1.00 88.94 73 VAL A CA 1
ATOM 532 C C . VAL A 1 73 ? -16.677 -5.487 3.752 1.00 88.94 73 VAL A C 1
ATOM 534 O O . VAL A 1 73 ? -15.466 -5.289 3.741 1.00 88.94 73 VAL A O 1
ATOM 537 N N . LYS A 1 74 ? -17.178 -6.735 3.770 1.00 85.38 74 LYS A N 1
ATOM 538 C CA . LYS A 1 74 ? -16.341 -7.951 3.898 1.00 85.38 74 LYS A CA 1
ATOM 539 C C . LYS A 1 74 ? -15.278 -8.081 2.800 1.00 85.38 74 LYS A C 1
ATOM 541 O O . LYS A 1 74 ? -14.134 -8.377 3.125 1.00 85.38 74 LYS A O 1
ATOM 546 N N . GLY A 1 75 ? -15.639 -7.833 1.538 1.00 85.25 75 GLY A N 1
ATOM 547 C CA . GLY A 1 75 ? -14.717 -7.968 0.402 1.00 85.25 75 GLY A CA 1
ATOM 548 C C . GLY A 1 75 ? -13.479 -7.075 0.525 1.00 85.25 75 GLY A C 1
ATOM 549 O O . GLY A 1 75 ? -12.360 -7.531 0.314 1.00 85.25 75 GLY A O 1
ATOM 550 N N . PHE A 1 76 ? -13.650 -5.831 0.979 1.00 92.38 76 PHE A N 1
ATOM 551 C CA . PHE A 1 76 ? -12.533 -4.896 1.141 1.00 92.38 76 PHE A CA 1
ATOM 552 C C . PHE A 1 76 ? -11.571 -5.307 2.262 1.00 92.38 76 PHE A C 1
ATOM 554 O O . PHE A 1 76 ? -10.379 -5.022 2.185 1.00 92.38 76 PHE A O 1
ATOM 561 N N . LYS A 1 77 ? -12.047 -6.043 3.275 1.00 92.44 77 LYS A N 1
ATOM 562 C CA . LYS A 1 77 ? -11.191 -6.561 4.357 1.00 92.44 77 LYS A CA 1
ATOM 563 C C . LYS A 1 77 ? -10.161 -7.554 3.836 1.00 92.44 77 LYS A C 1
ATOM 565 O O . LYS A 1 77 ? -9.037 -7.557 4.320 1.00 92.44 77 LYS A O 1
ATOM 570 N N . VAL A 1 78 ? -10.537 -8.379 2.858 1.00 94.88 78 VAL A N 1
ATOM 571 C CA . VAL A 1 78 ? -9.608 -9.329 2.228 1.00 94.88 78 VAL A CA 1
ATOM 572 C C . VAL A 1 78 ? -8.477 -8.561 1.551 1.00 94.88 78 VAL A C 1
ATOM 574 O O . VAL A 1 78 ? -7.312 -8.834 1.816 1.00 94.88 78 VAL A O 1
ATOM 577 N N . VAL A 1 79 ? -8.817 -7.529 0.773 1.00 95.69 79 VAL A N 1
ATOM 578 C CA . VAL A 1 79 ? -7.834 -6.667 0.098 1.00 95.69 79 VAL A CA 1
ATOM 579 C C . VAL A 1 79 ? -6.926 -5.950 1.104 1.00 95.69 79 VAL A C 1
ATOM 581 O O . VAL A 1 79 ? -5.714 -5.901 0.908 1.00 95.69 79 VAL A O 1
ATOM 584 N N . PHE A 1 80 ? -7.480 -5.464 2.218 1.00 95.75 80 PHE A N 1
ATOM 585 C CA . PHE A 1 80 ? -6.694 -4.902 3.319 1.00 95.75 80 PHE A CA 1
ATOM 586 C C . PHE A 1 80 ? -5.688 -5.911 3.893 1.00 95.75 80 PHE A C 1
ATOM 588 O O . PHE A 1 80 ? -4.516 -5.583 4.046 1.00 95.75 80 PHE A O 1
ATOM 595 N N . TRP A 1 81 ? -6.096 -7.152 4.163 1.00 95.75 81 TRP A N 1
ATOM 596 C CA . TRP A 1 81 ? -5.174 -8.170 4.678 1.00 95.75 81 TRP A CA 1
ATOM 597 C C . TRP A 1 81 ? -4.120 -8.596 3.654 1.00 95.75 81 TRP A C 1
ATOM 599 O O . TRP A 1 81 ? -2.972 -8.813 4.035 1.00 95.75 81 TRP A O 1
ATOM 609 N N . CYS A 1 82 ? -4.457 -8.634 2.362 1.00 94.62 82 CYS A N 1
ATOM 610 C CA . CYS A 1 82 ? -3.464 -8.807 1.301 1.00 94.62 82 CYS A CA 1
ATOM 611 C C . CYS A 1 82 ? -2.430 -7.670 1.316 1.00 94.62 82 CYS A C 1
ATOM 613 O O . CYS A 1 82 ? -1.233 -7.930 1.238 1.00 94.62 82 CYS A O 1
ATOM 615 N N . PHE A 1 83 ? -2.873 -6.419 1.471 1.00 94.12 83 PHE A N 1
ATOM 616 C CA . PHE A 1 83 ? -1.982 -5.263 1.588 1.00 94.12 83 PHE A CA 1
ATOM 617 C C . PHE A 1 83 ? -1.030 -5.387 2.790 1.00 94.12 83 PHE A C 1
ATOM 619 O O . PHE A 1 83 ? 0.171 -5.151 2.645 1.00 94.12 83 PHE A O 1
ATOM 626 N N . ILE A 1 84 ? -1.548 -5.803 3.952 1.00 94.62 84 ILE A N 1
ATOM 627 C CA . ILE A 1 84 ? -0.748 -6.068 5.157 1.00 94.62 84 ILE A CA 1
ATOM 628 C C . ILE A 1 84 ? 0.290 -7.160 4.896 1.00 94.62 84 ILE A C 1
ATOM 630 O O . ILE A 1 84 ? 1.464 -6.957 5.197 1.00 94.62 84 ILE A O 1
ATOM 634 N N . ALA A 1 85 ? -0.121 -8.287 4.308 1.00 93.88 85 ALA A N 1
ATOM 635 C CA . ALA A 1 85 ? 0.776 -9.398 4.006 1.00 93.88 85 ALA A CA 1
ATOM 636 C C . ALA A 1 85 ? 1.936 -8.956 3.104 1.00 93.88 85 ALA A C 1
ATOM 638 O O . ALA A 1 85 ? 3.086 -9.229 3.425 1.00 93.88 85 ALA A O 1
ATOM 639 N N . LEU A 1 86 ? 1.656 -8.198 2.038 1.00 90.44 86 LEU A N 1
ATOM 640 C CA . LEU A 1 86 ? 2.692 -7.652 1.154 1.00 90.44 86 LEU A CA 1
ATOM 641 C C . LEU A 1 86 ? 3.674 -6.737 1.904 1.00 90.44 86 LEU A C 1
ATOM 643 O O . LEU A 1 86 ? 4.882 -6.823 1.696 1.00 90.44 86 LEU A O 1
ATOM 647 N N . HIS A 1 87 ? 3.174 -5.891 2.809 1.00 89.81 87 HIS A N 1
ATOM 648 C CA . HIS A 1 87 ? 4.009 -4.970 3.584 1.00 89.81 87 HIS A CA 1
ATOM 649 C C . HIS A 1 87 ? 4.873 -5.673 4.641 1.00 89.81 87 HIS A C 1
ATOM 651 O O . HIS A 1 87 ? 5.965 -5.192 4.941 1.00 89.81 87 HIS A O 1
ATOM 657 N N . LEU A 1 88 ? 4.450 -6.829 5.165 1.00 89.00 88 LEU A N 1
ATOM 658 C CA . LEU A 1 88 ? 5.269 -7.629 6.086 1.00 89.00 88 LEU A CA 1
ATOM 659 C C . LEU A 1 88 ? 6.560 -8.146 5.433 1.00 89.00 88 L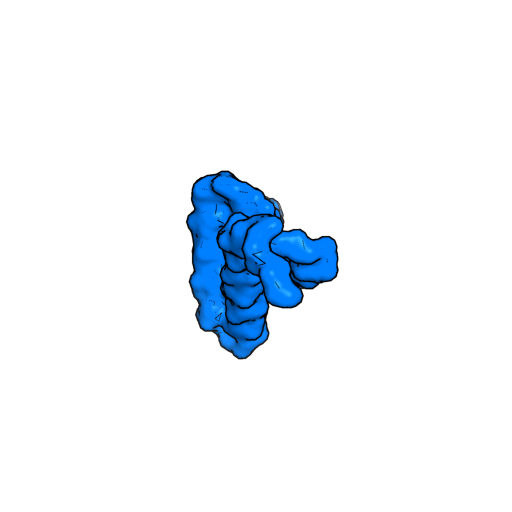EU A C 1
ATOM 661 O O . LEU A 1 88 ? 7.564 -8.295 6.121 1.00 89.00 88 LEU A O 1
ATOM 665 N N . PHE A 1 89 ? 6.569 -8.354 4.113 1.00 84.44 89 PHE A N 1
ATOM 666 C CA . PHE A 1 89 ? 7.775 -8.757 3.380 1.00 84.44 89 PHE A CA 1
ATOM 667 C C . PHE A 1 89 ? 8.683 -7.575 2.997 1.00 84.44 89 PHE A C 1
ATOM 669 O O . PHE A 1 89 ? 9.841 -7.780 2.639 1.00 84.44 89 PHE A O 1
ATOM 676 N N . ALA A 1 90 ? 8.200 -6.333 3.105 1.00 79.06 90 ALA A N 1
ATOM 677 C CA . ALA A 1 90 ? 8.949 -5.120 2.773 1.00 79.06 90 ALA A CA 1
ATOM 678 C C . ALA A 1 90 ? 9.685 -4.551 4.004 1.00 79.06 90 ALA A C 1
ATOM 680 O O . ALA A 1 90 ? 9.368 -3.473 4.508 1.00 79.06 90 ALA A O 1
ATOM 681 N N . LEU A 1 91 ? 10.653 -5.298 4.538 1.00 79.62 91 LEU A N 1
ATOM 682 C CA . LEU A 1 91 ? 11.398 -4.926 5.748 1.00 79.62 91 LEU A CA 1
ATOM 683 C C . LEU A 1 91 ? 12.396 -3.771 5.507 1.00 79.62 91 LEU A C 1
ATOM 685 O O . LEU A 1 91 ? 13.014 -3.719 4.445 1.00 79.62 91 LEU A O 1
ATOM 689 N N . PRO A 1 92 ? 12.621 -2.870 6.489 1.00 81.44 92 PRO A N 1
ATOM 690 C CA . PRO A 1 92 ? 11.940 -2.764 7.790 1.00 81.44 92 PRO A CA 1
ATOM 691 C C . PRO A 1 92 ? 10.686 -1.864 7.764 1.00 81.44 92 PRO A C 1
ATOM 693 O O . PRO A 1 92 ? 9.788 -2.014 8.593 1.00 81.44 92 PRO A O 1
ATOM 696 N N . ILE A 1 93 ? 10.606 -0.933 6.808 1.00 85.12 93 ILE A N 1
ATOM 697 C CA . ILE A 1 93 ? 9.600 0.142 6.778 1.00 85.12 93 ILE A CA 1
ATOM 698 C C . ILE A 1 93 ? 8.186 -0.411 6.562 1.00 85.12 93 ILE A C 1
ATOM 700 O O . ILE A 1 93 ? 7.246 -0.009 7.248 1.00 85.12 93 ILE A O 1
ATOM 704 N N . GLY A 1 94 ? 8.025 -1.370 5.651 1.00 85.50 94 GLY A N 1
ATOM 705 C CA . GLY A 1 94 ? 6.742 -2.012 5.380 1.00 85.50 94 GLY A CA 1
ATOM 706 C C . GLY A 1 94 ? 6.197 -2.753 6.595 1.00 85.50 94 GLY A C 1
ATOM 707 O O . GLY A 1 94 ? 5.005 -2.673 6.878 1.00 85.50 94 GLY A O 1
ATOM 708 N N . THR A 1 95 ? 7.058 -3.380 7.396 1.00 88.75 95 THR A N 1
ATOM 709 C CA . THR A 1 95 ? 6.617 -4.040 8.633 1.00 88.75 95 THR A CA 1
ATOM 710 C C . THR A 1 95 ? 6.119 -3.035 9.666 1.00 88.75 95 THR A C 1
ATOM 712 O O . THR A 1 95 ? 5.078 -3.263 10.279 1.00 88.75 95 THR A O 1
ATOM 715 N N . ALA A 1 96 ? 6.781 -1.884 9.814 1.00 91.00 96 ALA A N 1
ATOM 716 C CA . ALA A 1 96 ? 6.281 -0.814 10.679 1.00 91.00 96 ALA A CA 1
ATOM 717 C C . ALA A 1 96 ? 4.906 -0.293 10.209 1.00 91.00 96 ALA A C 1
ATOM 719 O O . ALA A 1 96 ? 4.002 -0.094 11.027 1.00 91.00 96 ALA A O 1
ATOM 720 N N . ILE A 1 97 ? 4.713 -0.143 8.892 1.00 91.50 97 ILE A N 1
ATOM 721 C CA . ILE A 1 97 ? 3.420 0.220 8.291 1.00 91.50 97 ILE A CA 1
ATOM 722 C C . ILE A 1 97 ? 2.359 -0.842 8.607 1.00 91.50 97 ILE A C 1
ATOM 724 O O . ILE A 1 97 ? 1.278 -0.506 9.095 1.00 91.50 97 ILE A O 1
ATOM 728 N N . ALA A 1 98 ? 2.672 -2.120 8.386 1.00 92.19 98 ALA A N 1
ATOM 729 C CA . ALA A 1 98 ? 1.768 -3.237 8.634 1.00 92.19 98 ALA A CA 1
ATOM 730 C C . ALA A 1 98 ? 1.321 -3.290 10.102 1.00 92.19 98 ALA A C 1
ATOM 732 O O . ALA A 1 98 ? 0.122 -3.321 10.380 1.00 92.19 98 ALA A O 1
ATOM 733 N N . LEU A 1 99 ? 2.261 -3.217 11.048 1.00 93.19 99 LEU A N 1
ATOM 734 C CA . LEU A 1 99 ? 1.960 -3.206 12.482 1.00 93.19 99 LEU A CA 1
ATOM 735 C C . LEU A 1 99 ? 1.097 -2.002 12.880 1.00 93.19 99 LEU A C 1
ATOM 737 O O . LEU A 1 99 ? 0.123 -2.160 13.618 1.00 93.19 99 LEU A O 1
ATOM 741 N N . THR A 1 100 ? 1.398 -0.813 12.348 1.00 92.56 100 THR A N 1
ATOM 742 C CA . THR A 1 100 ? 0.599 0.399 12.599 1.00 92.56 100 THR A CA 1
ATOM 743 C C . THR A 1 100 ? -0.839 0.224 12.112 1.00 92.56 100 THR A C 1
ATOM 745 O O . THR A 1 100 ? -1.790 0.555 12.821 1.00 92.56 100 THR A O 1
ATOM 748 N N . LEU A 1 101 ? -1.027 -0.339 10.920 1.00 93.50 101 LEU A N 1
ATOM 749 C CA . LEU A 1 101 ? -2.353 -0.568 10.352 1.00 93.50 101 LEU A CA 1
ATOM 750 C C . LEU A 1 101 ? -3.121 -1.681 11.082 1.00 93.50 101 LEU A C 1
ATOM 752 O O . LEU A 1 101 ? -4.326 -1.540 11.282 1.00 93.50 101 LEU A O 1
ATOM 756 N N . ILE A 1 102 ? -2.446 -2.738 11.546 1.00 93.94 102 ILE A N 1
ATOM 757 C CA . ILE A 1 102 ? -3.041 -3.777 12.407 1.00 93.94 102 ILE A CA 1
ATOM 758 C C . ILE A 1 102 ? -3.499 -3.169 13.740 1.00 93.94 102 ILE A C 1
ATOM 760 O O . ILE A 1 102 ? -4.605 -3.447 14.209 1.00 93.94 102 ILE A O 1
ATOM 764 N N . TYR A 1 103 ? -2.690 -2.295 14.340 1.00 93.00 103 TYR A N 1
ATOM 765 C CA . TYR A 1 103 ? -3.073 -1.574 15.553 1.00 93.00 103 TYR A CA 1
ATOM 766 C C . TYR A 1 103 ? -4.336 -0.727 15.327 1.00 93.00 103 TYR A C 1
ATOM 768 O O . TYR A 1 103 ? -5.296 -0.813 16.098 1.00 93.00 103 TYR A O 1
ATOM 776 N N . LEU A 1 104 ? -4.372 0.045 14.237 1.00 92.19 104 LEU A N 1
ATOM 777 C CA . LEU A 1 104 ? -5.530 0.856 13.857 1.00 92.19 104 LEU A CA 1
ATOM 778 C C . LEU A 1 104 ? -6.778 0.006 13.573 1.00 92.19 104 LEU A C 1
ATOM 780 O O . LEU A 1 104 ? -7.884 0.382 13.977 1.00 92.19 104 LEU A O 1
ATOM 784 N N . TRP A 1 105 ? -6.603 -1.153 12.937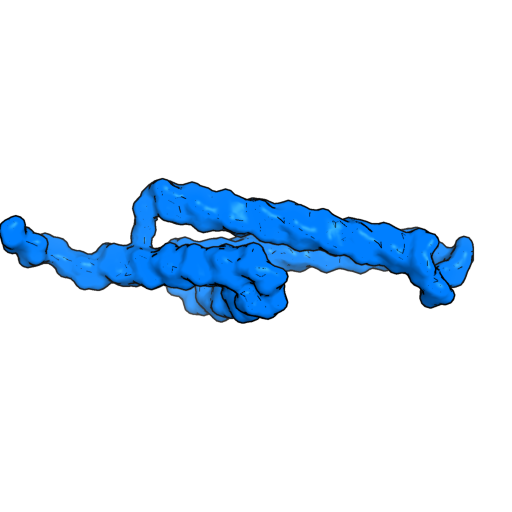 1.00 91.94 105 TRP A N 1
ATOM 785 C CA . TRP A 1 105 ? -7.668 -2.124 12.709 1.00 91.94 105 TRP A CA 1
ATOM 786 C C . TRP A 1 105 ? -8.282 -2.586 14.031 1.00 91.94 105 TRP A C 1
ATOM 788 O O . TRP A 1 105 ? -9.499 -2.485 14.215 1.00 91.94 105 TRP A O 1
ATOM 798 N N . ASN A 1 106 ? -7.450 -3.022 14.978 1.00 90.44 106 ASN A N 1
ATOM 799 C CA . ASN A 1 106 ? -7.907 -3.493 16.282 1.00 90.44 106 ASN A CA 1
ATOM 800 C C . ASN A 1 106 ? -8.657 -2.391 17.034 1.00 90.44 106 ASN A C 1
ATOM 802 O O . ASN A 1 106 ? -9.790 -2.613 17.450 1.00 90.44 106 ASN A O 1
ATOM 806 N N . GLN A 1 107 ? -8.093 -1.180 17.101 1.00 85.81 107 GLN A N 1
ATOM 807 C CA . GLN A 1 107 ? -8.725 -0.013 17.732 1.00 85.81 107 GLN A CA 1
ATOM 808 C C . GLN A 1 107 ? -10.108 0.306 17.149 1.00 85.81 107 GLN A C 1
ATOM 810 O O . GLN A 1 107 ? -11.043 0.642 17.883 1.00 85.81 107 GLN A O 1
ATOM 815 N N . SER A 1 108 ? -10.271 0.181 15.828 1.00 82.25 108 SER A N 1
ATOM 816 C CA . SER A 1 108 ? -11.569 0.405 15.191 1.00 82.25 108 SER A CA 1
ATOM 817 C C . SER A 1 108 ? -12.633 -0.580 15.691 1.00 82.25 108 SER A C 1
ATOM 819 O O . SER A 1 108 ? -13.776 -0.176 15.894 1.00 82.25 108 SER A O 1
ATOM 821 N N . ARG A 1 109 ? -12.256 -1.833 15.981 1.00 78.75 109 ARG A N 1
ATOM 822 C CA . ARG A 1 109 ? -13.151 -2.884 16.484 1.00 78.75 109 ARG A CA 1
ATOM 823 C C . ARG A 1 109 ? -13.403 -2.780 17.985 1.00 78.75 109 ARG A C 1
ATOM 825 O O . ARG A 1 109 ? -14.550 -2.918 18.393 1.00 78.75 109 ARG A O 1
ATOM 832 N N . THR A 1 110 ? -12.398 -2.465 18.802 1.00 68.12 110 THR A N 1
ATOM 833 C CA . THR A 1 110 ? -12.599 -2.283 20.253 1.00 68.12 110 THR A CA 1
ATOM 834 C C . THR A 1 110 ? -13.514 -1.100 20.553 1.00 68.12 110 THR A C 1
ATOM 836 O O . THR A 1 110 ? -14.333 -1.181 21.464 1.00 68.12 110 THR A O 1
ATOM 839 N N . SER A 1 111 ? -13.452 -0.032 19.745 1.00 58.50 111 SER A N 1
ATOM 840 C CA . SER A 1 111 ? -14.368 1.111 19.879 1.00 58.50 111 SER A CA 1
ATOM 841 C C . SER A 1 111 ? -15.840 0.770 19.609 1.00 58.50 111 SER A C 1
ATOM 843 O O . SER A 1 111 ? -16.715 1.471 20.098 1.00 58.50 111 SER A O 1
ATOM 845 N N . VAL A 1 112 ? -16.115 -0.313 18.873 1.00 56.72 112 VAL A N 1
ATOM 846 C CA . VAL A 1 112 ? -17.479 -0.798 18.596 1.00 56.72 112 VAL A CA 1
ATOM 847 C C . VAL A 1 112 ? -17.994 -1.711 19.716 1.00 56.72 112 VAL A C 1
ATOM 849 O O . VAL A 1 112 ? -19.198 -1.818 19.906 1.00 56.72 112 VAL A O 1
ATOM 852 N N . ILE A 1 113 ? -17.097 -2.358 20.470 1.00 53.75 113 ILE A N 1
ATOM 853 C CA . ILE A 1 113 ? -17.450 -3.351 21.499 1.00 53.75 113 ILE A CA 1
ATOM 854 C C . ILE A 1 113 ? -17.657 -2.710 22.879 1.00 53.75 113 ILE A C 1
ATOM 856 O O . ILE A 1 113 ? -18.256 -3.343 23.742 1.00 53.75 113 ILE A O 1
ATOM 860 N N . ARG A 1 114 ? -17.212 -1.465 23.117 1.00 46.88 114 ARG A N 1
ATOM 861 C CA . ARG A 1 114 ? -17.427 -0.803 24.415 1.00 46.88 114 ARG A CA 1
ATOM 862 C C . ARG A 1 114 ? -18.937 -0.583 24.620 1.00 46.88 114 ARG A C 1
ATOM 864 O O . ARG A 1 114 ? -19.505 0.263 23.928 1.00 46.88 114 ARG A O 1
ATOM 871 N N . PRO A 1 115 ? -19.596 -1.305 25.548 1.00 48.09 115 PRO A N 1
ATOM 872 C CA . PRO A 1 115 ? -20.990 -1.046 25.857 1.00 48.09 115 PRO A CA 1
ATOM 873 C C . PRO A 1 115 ? -21.056 0.353 26.465 1.00 48.09 115 PRO A C 1
ATOM 875 O O . PRO A 1 115 ? -20.220 0.709 27.299 1.00 48.09 115 PRO A O 1
ATOM 878 N N . LEU A 1 116 ? -22.058 1.136 26.079 1.00 53.72 116 LEU A N 1
ATOM 879 C CA . LEU A 1 116 ? -22.352 2.478 26.599 1.00 53.72 116 LEU A CA 1
ATOM 880 C C . LEU A 1 116 ? -22.707 2.511 28.110 1.00 53.72 116 LEU A C 1
ATOM 882 O O . LEU A 1 116 ? -23.315 3.467 28.567 1.00 53.72 116 LEU A O 1
ATOM 886 N N . GLY A 1 117 ? -22.338 1.491 28.894 1.00 52.31 117 GLY A N 1
ATOM 887 C CA . GLY A 1 117 ? -22.750 1.308 30.290 1.00 52.31 117 GLY A CA 1
ATOM 888 C C . GLY A 1 117 ? -21.633 0.994 31.288 1.00 52.31 117 GLY A C 1
ATOM 889 O O . GLY A 1 117 ? -21.938 0.615 32.409 1.00 52.31 117 GLY A O 1
ATOM 890 N N . ALA A 1 118 ? -20.353 1.132 30.931 1.00 49.44 118 ALA A N 1
ATOM 891 C CA . ALA A 1 118 ? -19.265 1.062 31.914 1.00 49.44 118 ALA A CA 1
ATOM 892 C C . ALA A 1 118 ? -18.840 2.476 32.341 1.00 49.44 118 ALA A C 1
ATOM 894 O O . ALA A 1 118 ? -17.752 2.945 32.000 1.00 49.44 118 ALA A O 1
ATOM 895 N N . THR A 1 119 ? -19.747 3.166 33.032 1.00 46.06 119 THR A N 1
ATOM 896 C CA . THR A 1 119 ? -19.413 4.249 33.962 1.00 46.06 119 THR A CA 1
ATOM 897 C C . THR A 1 119 ? -18.954 3.608 35.270 1.00 46.06 119 THR A C 1
ATOM 899 O O . THR A 1 119 ? -19.750 2.939 35.927 1.00 46.06 119 THR A O 1
ATOM 902 N N . LEU A 1 120 ? -17.679 3.788 35.612 1.00 41.56 120 LEU A N 1
ATOM 903 C CA . LEU A 1 120 ? -17.223 3.823 37.001 1.00 41.56 120 LEU A CA 1
ATOM 904 C C . LEU A 1 120 ? -16.992 5.289 37.354 1.00 41.56 120 LEU A C 1
ATOM 906 O O . LEU A 1 120 ? -16.457 5.998 36.467 1.00 41.56 120 LEU A O 1
#

pLDDT: mean 83.29, std 13.79, range [41.56, 95.94]

Sequence (120 aa):
MSPKQQLIAKGIFIASTLFSLAMVAFVAWSVVTVSPLHPAGSAPSQGVGLALAIGLFVMAFNYVAYRGLTEPVKGFKVVFWCFIALHLFALPIGTAIALTLIYLWNQSRTSVIRPLGATL

Radius of gyration: 18.94 Å; chains: 1; bounding box: 42×21×69 Å